Protein AF-A0A813L303-F1 (afdb_monomer)

Radius of gyration: 25.34 Å; Cα contacts (8 Å, |Δi|>4): 109; chains: 1; bounding box: 58×43×71 Å

Mean predicted aligned error: 17.24 Å

Solvent-accessible surface area (backbone atoms only — not comparable to full-atom values): 10402 Å² total; per-residue (Å²): 128,78,87,78,61,82,82,66,61,93,87,68,60,68,45,63,45,81,42,82,50,91,86,74,86,52,80,40,80,42,73,78,40,78,56,88,73,80,86,75,87,74,79,88,77,90,76,81,84,75,83,74,93,62,92,74,80,71,77,88,76,57,70,69,61,54,49,50,49,54,50,51,51,55,61,36,49,64,56,88,44,75,50,85,62,50,61,57,42,42,61,75,45,64,42,44,72,69,46,48,52,53,51,68,35,34,28,39,69,59,45,50,54,56,44,72,76,46,64,67,75,76,82,68,85,69,91,67,86,64,52,56,36,52,54,50,53,50,49,53,53,52,54,50,51,50,52,52,50,33,41,76,68,65,74,46,82,75,78,81,131

Nearest PDB structures (foldseek):
  6ywy-assembly1_M  TM=2.794E-01  e=5.940E+00  Neurospora crassa

Structure (mmCIF, N/CA/C/O backbone):
data_AF-A0A813L303-F1
#
_entry.id   AF-A0A813L303-F1
#
loop_
_atom_site.group_PDB
_atom_site.id
_atom_site.type_symbol
_atom_site.label_atom_id
_atom_site.label_alt_id
_atom_site.label_comp_id
_atom_site.label_asym_id
_atom_site.label_entity_id
_atom_site.label_seq_id
_atom_site.pdbx_PDB_ins_code
_atom_site.Cartn_x
_atom_site.Cartn_y
_atom_site.Cartn_z
_atom_site.occupancy
_atom_site.B_iso_or_equiv
_atom_site.auth_seq_id
_atom_site.auth_comp_id
_atom_site.auth_asym_id
_atom_site.auth_atom_id
_atom_site.pdbx_PDB_model_num
ATOM 1 N N . ALA A 1 1 ? -32.161 6.536 36.737 1.00 51.53 1 ALA A N 1
ATOM 2 C CA . ALA A 1 1 ? -30.831 6.028 36.332 1.00 51.53 1 ALA A CA 1
ATOM 3 C C . ALA A 1 1 ? -29.842 7.136 35.937 1.00 51.53 1 ALA A C 1
ATOM 5 O O . ALA A 1 1 ? -28.655 6.952 36.152 1.00 51.53 1 ALA A O 1
ATOM 6 N N . VAL A 1 2 ? -30.290 8.285 35.402 1.00 51.72 2 VAL A N 1
ATOM 7 C CA . VAL A 1 2 ? -29.393 9.346 34.884 1.00 51.72 2 VAL A CA 1
ATOM 8 C C . VAL A 1 2 ? -28.738 10.205 35.984 1.00 51.72 2 VAL A C 1
ATOM 10 O O . VAL A 1 2 ? -27.688 10.795 35.755 1.00 51.72 2 VAL A O 1
ATOM 13 N N . GLU A 1 3 ? -29.283 10.236 37.204 1.00 52.41 3 GLU A N 1
ATOM 14 C CA . GLU A 1 3 ? -28.758 11.106 38.274 1.00 52.41 3 GLU A CA 1
ATOM 15 C C . GLU A 1 3 ? -27.461 10.621 38.947 1.00 52.41 3 GLU A C 1
ATOM 17 O O . GLU A 1 3 ? -26.867 11.373 39.708 1.00 52.41 3 GLU A O 1
ATOM 22 N N . HIS A 1 4 ? -26.968 9.416 38.639 1.00 55.38 4 HIS A N 1
ATOM 23 C CA . HIS A 1 4 ? -25.797 8.832 39.316 1.00 55.38 4 HIS A CA 1
ATOM 24 C C . HIS A 1 4 ? -24.504 8.814 38.475 1.00 55.38 4 HIS A C 1
ATOM 26 O O . HIS A 1 4 ? -23.513 8.214 38.882 1.00 55.38 4 HIS A O 1
ATOM 32 N N . CYS A 1 5 ? -24.506 9.441 37.292 1.00 57.50 5 CYS A N 1
ATOM 33 C CA . CYS A 1 5 ? -23.347 9.473 36.383 1.00 57.50 5 CYS A CA 1
ATOM 34 C C . CYS A 1 5 ? -22.505 10.758 36.475 1.00 57.50 5 CYS A C 1
ATOM 36 O O . CYS A 1 5 ? -21.511 10.874 35.763 1.00 57.50 5 CYS A O 1
ATOM 38 N N . ARG A 1 6 ? -22.887 11.744 37.302 1.00 60.84 6 ARG A N 1
ATOM 39 C CA . ARG A 1 6 ? -22.197 13.049 37.344 1.00 60.84 6 ARG A CA 1
ATOM 40 C C . ARG A 1 6 ? -20.793 13.003 37.955 1.00 60.84 6 ARG A C 1
ATOM 42 O O . ARG A 1 6 ? -19.988 13.864 37.625 1.00 60.84 6 ARG A O 1
ATOM 49 N N . ASP A 1 7 ? -20.489 11.996 38.767 1.00 68.06 7 ASP A N 1
ATOM 50 C CA . ASP A 1 7 ? -19.220 11.898 39.502 1.00 68.06 7 ASP A CA 1
ATOM 51 C C . ASP A 1 7 ? -18.180 10.969 38.851 1.00 68.06 7 ASP A C 1
ATOM 53 O O . ASP A 1 7 ? -17.175 10.619 39.471 1.00 68.06 7 ASP A O 1
ATOM 57 N N . TRP A 1 8 ? -18.394 10.520 37.611 1.00 76.69 8 TRP A N 1
ATOM 58 C CA . TRP A 1 8 ? -17.437 9.629 36.951 1.00 76.69 8 TRP A CA 1
ATOM 59 C C . TRP A 1 8 ? -16.330 10.415 36.253 1.00 76.69 8 TRP A C 1
ATOM 61 O O . TRP A 1 8 ? -16.581 11.252 35.387 1.00 76.69 8 TRP A O 1
ATOM 71 N N . ALA A 1 9 ? -15.081 10.112 36.610 1.00 75.06 9 ALA A N 1
ATOM 72 C CA . ALA A 1 9 ? -13.912 10.679 35.953 1.00 75.06 9 ALA A CA 1
ATOM 73 C C . ALA A 1 9 ? -13.784 10.155 34.512 1.00 75.06 9 ALA A C 1
ATOM 75 O O . ALA A 1 9 ? -14.090 8.990 34.224 1.00 75.06 9 ALA A O 1
ATOM 76 N N . ALA A 1 10 ? -13.278 11.001 33.612 1.00 71.06 10 ALA A N 1
ATOM 77 C CA . ALA A 1 10 ? -12.918 10.584 32.261 1.00 71.06 10 ALA A CA 1
ATOM 78 C C . ALA A 1 10 ? -11.900 9.428 32.323 1.00 71.06 10 ALA A C 1
ATOM 80 O O . ALA A 1 10 ? -10.888 9.527 33.015 1.00 71.06 10 ALA A O 1
ATOM 81 N N . GLY A 1 11 ? -12.186 8.326 31.623 1.00 76.38 11 GLY A N 1
ATOM 82 C CA . GLY A 1 11 ? -11.366 7.105 31.639 1.00 76.38 11 GLY A CA 1
ATOM 83 C C . GLY A 1 11 ? -11.853 5.993 32.579 1.00 76.38 11 GLY A C 1
ATOM 84 O O . GLY A 1 11 ? -11.218 4.944 32.649 1.00 76.38 11 GLY A O 1
ATOM 85 N N . THR A 1 12 ? -12.979 6.175 33.274 1.00 76.44 12 THR A N 1
ATOM 86 C CA . THR A 1 12 ? -13.566 5.127 34.127 1.00 76.44 12 THR A CA 1
ATOM 87 C C . THR A 1 12 ? -14.174 4.004 33.280 1.00 76.44 12 THR A C 1
ATOM 89 O O . THR A 1 12 ? -15.035 4.254 32.435 1.00 76.44 12 THR A O 1
ATOM 92 N N . GLN A 1 13 ? -13.754 2.757 33.513 1.00 78.88 13 GLN A N 1
ATOM 93 C CA . GLN A 1 13 ? -14.322 1.587 32.840 1.00 78.88 13 GLN A CA 1
ATOM 94 C C . GLN A 1 13 ? -15.645 1.162 33.491 1.00 78.88 13 GLN A C 1
ATOM 96 O O . GLN A 1 13 ? -15.733 0.948 34.703 1.00 78.88 13 GLN A O 1
ATOM 101 N N . VAL A 1 14 ? -16.679 1.006 32.665 1.00 87.06 14 VAL A N 1
ATOM 102 C CA . VAL A 1 14 ? -18.012 0.560 33.083 1.00 87.06 14 VAL A CA 1
ATOM 103 C C . VAL A 1 14 ? -18.488 -0.585 32.200 1.00 87.06 14 VAL A C 1
ATOM 105 O O . VAL A 1 14 ? -18.193 -0.634 31.009 1.00 87.06 14 VAL A O 1
ATOM 108 N N . SER A 1 15 ? -19.242 -1.501 32.795 1.00 85.62 15 SER A N 1
ATOM 109 C CA . SER A 1 15 ? -20.018 -2.515 32.077 1.00 85.62 15 SER A CA 1
ATOM 110 C C . SER A 1 15 ? -21.479 -2.084 32.013 1.00 85.62 15 SER A C 1
ATOM 112 O O . SER A 1 15 ? -21.983 -1.492 32.967 1.00 85.62 15 SER A O 1
ATOM 114 N N . PHE A 1 16 ? -22.155 -2.353 30.900 1.00 86.62 16 PHE A N 1
ATOM 115 C CA . PHE A 1 16 ? -23.578 -2.063 30.719 1.00 86.62 16 PHE A CA 1
ATOM 116 C C . PHE A 1 16 ? -24.213 -3.092 29.784 1.00 86.62 16 PHE A C 1
ATOM 118 O O . PHE A 1 16 ? -23.528 -3.685 28.951 1.00 86.62 16 PHE A O 1
ATOM 125 N N . HIS A 1 17 ? -25.522 -3.295 29.916 1.00 85.44 17 HIS A N 1
ATOM 126 C CA . HIS A 1 17 ? -26.303 -4.085 28.969 1.00 85.44 17 HIS A CA 1
ATOM 127 C C . HIS A 1 17 ? -26.966 -3.156 27.945 1.00 85.44 17 HIS A C 1
ATOM 129 O O . HIS A 1 17 ? -27.570 -2.149 28.313 1.00 85.44 17 HIS A O 1
ATOM 135 N N . LEU A 1 18 ? -26.865 -3.485 26.654 1.00 83.62 18 LEU A N 1
ATOM 136 C CA . LEU A 1 18 ? -27.659 -2.820 25.618 1.00 83.62 18 LEU A CA 1
ATOM 137 C C . LEU A 1 18 ? -29.082 -3.382 25.630 1.00 83.62 18 LEU A C 1
ATOM 139 O O . LEU A 1 18 ? -29.262 -4.592 25.489 1.00 83.62 18 LEU A O 1
ATOM 143 N N . LEU A 1 19 ? -30.082 -2.505 25.716 1.00 78.25 19 LEU A N 1
ATOM 144 C CA . LEU A 1 19 ? -31.452 -2.838 25.337 1.00 78.25 19 LEU A CA 1
ATOM 145 C C . LEU A 1 19 ? -31.821 -2.134 24.031 1.00 78.25 19 LEU A C 1
ATOM 147 O O . LEU A 1 19 ? -31.709 -0.912 23.898 1.00 78.25 19 LEU A O 1
ATOM 151 N N . GLU A 1 20 ? -32.309 -2.918 23.071 1.00 75.12 20 GLU A N 1
ATOM 152 C CA . GLU A 1 20 ? -32.973 -2.396 21.881 1.00 75.12 20 GLU A CA 1
ATOM 153 C C . GLU A 1 20 ? -34.400 -1.973 22.233 1.00 75.12 20 GLU A C 1
ATOM 155 O O . GLU A 1 20 ? -35.274 -2.801 22.503 1.00 75.12 20 GLU A O 1
ATOM 160 N N . GLN A 1 21 ? -34.654 -0.664 22.213 1.00 74.56 21 GLN A N 1
ATOM 161 C CA . GLN A 1 21 ? -36.014 -0.150 22.288 1.00 74.56 21 GLN A CA 1
ATOM 162 C C . GLN A 1 21 ? -36.675 -0.187 20.910 1.00 74.56 21 GLN A C 1
ATOM 164 O O . GLN A 1 21 ? -36.262 0.499 19.971 1.00 74.56 21 GLN A O 1
ATOM 169 N N . LYS A 1 22 ? -37.766 -0.952 20.803 1.00 72.38 22 LYS A N 1
ATOM 170 C CA . LYS A 1 22 ? -38.626 -0.948 19.617 1.00 72.38 22 LYS A CA 1
ATOM 171 C C . LYS A 1 22 ? -39.284 0.426 19.470 1.00 72.38 22 LYS A C 1
ATOM 173 O O . LYS A 1 22 ? -40.142 0.787 20.268 1.00 72.38 22 LYS A O 1
ATOM 178 N N . GLY A 1 23 ? -38.883 1.174 18.442 1.00 77.25 23 GLY A N 1
ATOM 179 C CA . GLY A 1 23 ? -39.544 2.412 18.012 1.00 77.25 23 GLY A CA 1
ATOM 180 C C . GLY A 1 23 ? -38.658 3.658 17.975 1.00 77.25 23 GLY A C 1
ATOM 181 O O . GLY A 1 23 ? -38.991 4.597 17.262 1.00 77.25 23 GLY A O 1
ATOM 182 N N . THR A 1 24 ? -37.520 3.676 18.673 1.00 74.00 24 THR A N 1
ATOM 183 C CA . THR A 1 24 ? -36.639 4.862 18.719 1.00 74.00 24 THR A CA 1
ATOM 184 C C . THR A 1 24 ? -35.366 4.711 17.888 1.00 74.00 24 THR A C 1
ATOM 186 O O . THR A 1 24 ? -34.689 5.707 17.637 1.00 74.00 24 THR A O 1
ATOM 189 N N . GLY A 1 25 ? -35.031 3.487 17.451 1.00 77.12 25 GLY A N 1
ATOM 190 C CA . GLY A 1 25 ? -33.848 3.188 16.629 1.00 77.12 25 GLY A CA 1
ATOM 191 C C . GLY A 1 25 ? -32.510 3.506 17.305 1.00 77.12 25 GLY A C 1
ATOM 192 O O . GLY A 1 25 ? -31.466 3.445 16.662 1.00 77.12 25 GLY A O 1
ATOM 193 N N . LYS A 1 26 ? -32.527 3.873 18.591 1.00 78.12 26 LYS A N 1
ATOM 194 C CA . LYS A 1 26 ? -31.345 4.250 19.361 1.00 78.12 26 LYS A CA 1
ATOM 195 C C . LYS A 1 26 ? -31.119 3.209 20.453 1.00 78.12 26 LYS A C 1
ATOM 197 O O . LYS A 1 26 ? -32.034 2.976 21.245 1.00 78.12 26 LYS A O 1
ATOM 202 N N . PRO A 1 27 ? -29.931 2.587 20.516 1.00 74.69 27 PRO A N 1
ATOM 203 C CA . PRO A 1 27 ? -29.608 1.684 21.607 1.00 74.69 27 PRO A CA 1
ATOM 204 C C . PRO A 1 27 ? -29.553 2.475 22.914 1.00 74.69 27 PRO A C 1
ATOM 206 O O . PRO A 1 27 ? -28.920 3.531 22.983 1.00 74.69 27 PRO A O 1
ATOM 209 N N . GLN A 1 28 ? -30.217 1.968 23.950 1.00 80.12 28 GLN A N 1
ATOM 210 C CA . GLN A 1 28 ? -30.164 2.552 25.285 1.00 80.12 28 GLN A CA 1
ATOM 211 C C . GLN A 1 28 ? -29.375 1.618 26.204 1.00 80.12 28 GLN A C 1
ATOM 213 O O . GLN A 1 28 ? -29.607 0.409 26.230 1.00 80.12 28 GLN A O 1
ATOM 218 N N . ALA A 1 29 ? -28.417 2.179 26.941 1.00 79.62 29 ALA A N 1
ATOM 219 C CA . ALA A 1 29 ? -27.674 1.443 27.954 1.00 79.62 29 ALA A CA 1
ATOM 220 C C . ALA A 1 29 ? -28.521 1.310 29.229 1.00 79.62 29 ALA A C 1
ATOM 222 O O . ALA A 1 29 ? -29.035 2.308 29.740 1.00 79.62 29 ALA A O 1
ATOM 223 N N . ASP A 1 30 ? -28.637 0.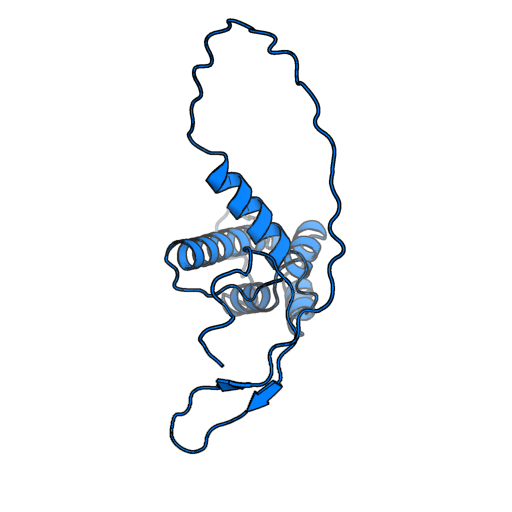089 29.743 1.00 81.12 30 ASP A N 1
ATOM 224 C CA . ASP A 1 30 ? -29.281 -0.237 31.014 1.00 81.12 30 ASP A CA 1
ATOM 225 C C . ASP A 1 30 ? -28.271 -0.890 31.967 1.00 81.12 30 ASP A C 1
ATOM 227 O O . ASP A 1 30 ? -27.330 -1.566 31.541 1.00 81.12 30 ASP A O 1
ATOM 231 N N . GLN A 1 31 ? -28.461 -0.668 33.270 1.00 78.12 31 GLN A N 1
ATOM 232 C CA . GLN A 1 31 ? -27.638 -1.234 34.351 1.00 78.12 31 GLN A CA 1
ATOM 233 C C . GLN A 1 31 ? -26.123 -1.032 34.191 1.00 78.12 31 GLN A C 1
ATOM 235 O O . GLN A 1 31 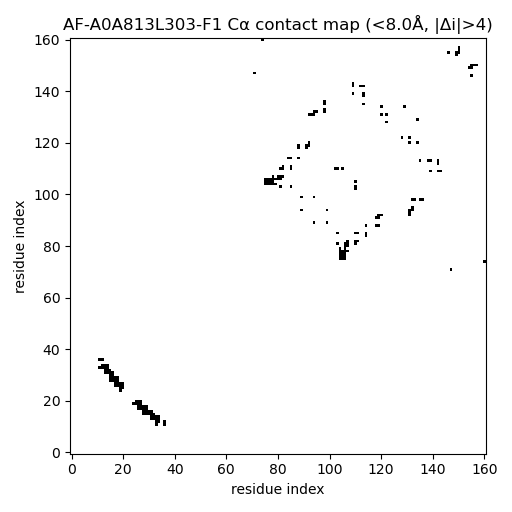? -25.355 -1.982 34.029 1.00 78.12 31 GLN A O 1
ATOM 240 N N . LEU A 1 32 ? -25.673 0.216 34.319 1.00 75.88 32 LEU A N 1
ATOM 241 C CA . LEU A 1 32 ? -24.245 0.509 34.398 1.00 75.88 32 LEU A CA 1
ATOM 242 C C . LEU A 1 32 ? -23.654 -0.002 35.723 1.00 75.88 32 LEU A C 1
ATOM 244 O O . LEU A 1 32 ? -24.088 0.403 36.803 1.00 75.88 32 LEU A O 1
ATOM 248 N N . LYS A 1 33 ? -22.636 -0.861 35.646 1.00 80.56 33 LYS A N 1
ATOM 249 C CA . LYS A 1 33 ? -21.844 -1.337 36.788 1.00 80.56 33 LYS A CA 1
ATOM 250 C C . LYS A 1 33 ? -20.385 -0.925 36.617 1.00 80.56 33 LYS A C 1
ATOM 252 O O . LYS A 1 33 ? -19.765 -1.232 35.596 1.00 80.56 33 LYS A O 1
ATOM 257 N N . LEU A 1 34 ? -19.836 -0.264 37.636 1.00 77.88 34 LEU A N 1
ATOM 258 C CA . LEU A 1 34 ? -18.412 0.062 37.724 1.00 77.88 34 LEU A CA 1
ATOM 259 C C . LEU A 1 34 ? -17.602 -1.233 37.811 1.00 77.88 34 LEU A C 1
ATOM 261 O O . LEU A 1 34 ? -17.785 -2.026 38.737 1.00 77.88 34 LEU A O 1
ATOM 2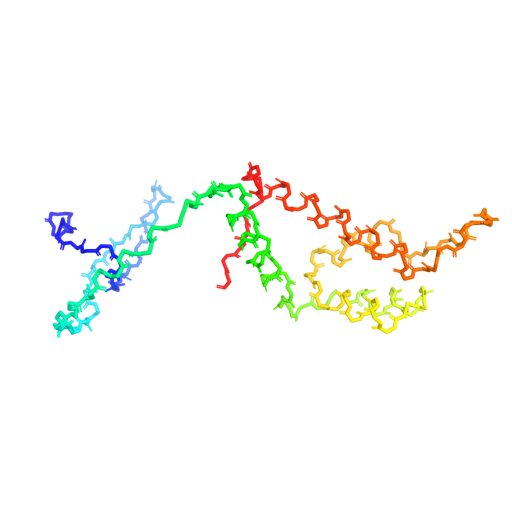65 N N . LEU A 1 35 ? -16.710 -1.440 36.847 1.00 75.00 35 LEU A N 1
ATOM 266 C CA . LEU A 1 35 ? -15.735 -2.519 36.910 1.00 75.00 35 LEU A CA 1
ATOM 267 C C . LEU A 1 35 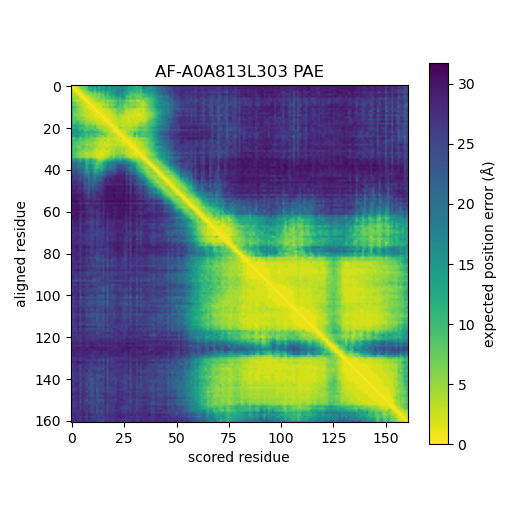? -14.566 -1.988 37.740 1.00 75.00 35 LEU A C 1
ATOM 269 O O . LEU A 1 35 ? -13.834 -1.109 37.296 1.00 75.00 35 LEU A O 1
ATOM 273 N N . GLY A 1 36 ? -14.488 -2.433 38.996 1.00 57.41 36 GLY A N 1
ATOM 274 C CA . GLY A 1 36 ? -13.612 -1.875 40.025 1.00 57.41 36 GLY A CA 1
ATOM 275 C C . GLY A 1 36 ? -12.174 -1.633 39.558 1.00 57.41 36 GLY A C 1
ATOM 276 O O . GLY A 1 36 ? -11.418 -2.573 39.334 1.00 57.41 36 GLY A O 1
ATOM 277 N N . GLY A 1 37 ? -11.798 -0.357 39.481 1.00 51.53 37 GLY A N 1
ATOM 278 C CA . GLY A 1 37 ? -10.418 0.101 39.385 1.00 51.53 37 GLY A CA 1
ATOM 279 C C . GLY A 1 37 ? -9.977 0.618 40.746 1.00 51.53 37 GLY A C 1
ATOM 280 O O . GLY A 1 37 ? -10.455 1.651 41.210 1.00 51.53 37 GLY A O 1
ATOM 281 N N . ALA A 1 38 ? -9.102 -0.136 41.407 1.00 48.09 38 ALA A N 1
ATOM 282 C CA . ALA A 1 38 ? -8.497 0.244 42.670 1.00 48.09 38 ALA A CA 1
ATOM 283 C C . ALA A 1 38 ? -7.794 1.603 42.544 1.00 48.09 38 ALA A C 1
ATOM 285 O O . ALA A 1 38 ? -6.978 1.829 41.652 1.00 48.09 38 ALA A O 1
ATOM 286 N N . SER A 1 39 ? -8.121 2.487 43.481 1.00 56.44 39 SER A N 1
ATOM 287 C CA . SER A 1 39 ? -7.468 3.769 43.704 1.00 56.44 39 SER A CA 1
ATOM 288 C C . SER A 1 39 ? -5.972 3.554 43.957 1.00 56.44 39 SER A C 1
ATOM 290 O O . SER A 1 39 ? -5.568 3.172 45.056 1.00 56.44 39 SER A O 1
ATOM 292 N N . SER A 1 40 ? -5.130 3.773 42.945 1.00 51.59 40 SER A N 1
ATOM 293 C CA . SER A 1 40 ? -3.685 3.861 43.146 1.00 51.59 40 SER A CA 1
ATOM 294 C C . SER A 1 40 ? -3.327 5.305 43.481 1.00 51.59 40 SER A C 1
ATOM 296 O O . SER A 1 40 ? -3.037 6.128 42.612 1.00 51.59 40 SER A O 1
ATOM 298 N N . SER A 1 41 ? -3.368 5.587 44.779 1.00 54.56 41 SER A N 1
ATOM 299 C CA . SER A 1 41 ? -2.732 6.738 45.408 1.00 54.56 41 SER A CA 1
ATOM 300 C C . SER A 1 41 ? -1.231 6.714 45.076 1.00 54.56 41 SER A C 1
ATOM 302 O O . SER A 1 41 ? -0.484 5.873 45.574 1.00 54.56 41 SER A O 1
ATOM 304 N N . GLY A 1 42 ? -0.803 7.574 44.151 1.00 45.25 42 GLY A N 1
ATOM 305 C CA . GLY A 1 42 ? 0.563 7.637 43.630 1.00 45.25 42 GLY A CA 1
ATOM 306 C C . GLY A 1 42 ? 1.253 8.925 44.053 1.00 45.25 42 GLY A C 1
ATOM 307 O O . GLY A 1 42 ? 1.045 9.974 43.454 1.00 45.25 42 GLY A O 1
ATOM 308 N N . ALA A 1 43 ? 2.056 8.814 45.108 1.00 45.72 43 ALA A N 1
ATOM 309 C CA . ALA A 1 43 ? 2.836 9.852 45.765 1.00 45.72 43 ALA A CA 1
ATOM 310 C C . ALA A 1 43 ? 3.607 10.800 44.827 1.00 45.72 43 ALA A C 1
ATOM 312 O O . ALA A 1 43 ? 4.167 10.412 43.800 1.00 45.72 43 ALA A O 1
ATOM 313 N N . GLY A 1 44 ? 3.685 12.060 45.262 1.00 50.53 44 GLY A N 1
ATOM 314 C CA . GLY A 1 44 ? 4.355 13.139 44.561 1.00 50.53 44 GLY A CA 1
ATOM 315 C C . GLY A 1 44 ? 5.840 12.903 44.291 1.00 50.53 44 GLY A C 1
ATOM 316 O O . GLY A 1 44 ? 6.584 12.325 45.083 1.00 50.53 44 GLY A O 1
ATOM 317 N N . ARG A 1 45 ? 6.290 13.460 43.170 1.00 46.59 45 ARG A N 1
ATOM 318 C CA . ARG A 1 45 ? 7.702 13.692 42.883 1.00 46.59 45 ARG A CA 1
ATOM 319 C C . ARG A 1 45 ? 7.887 15.171 42.578 1.00 46.59 45 ARG A C 1
ATOM 321 O O . ARG A 1 45 ? 7.451 15.664 41.545 1.00 46.59 45 ARG A O 1
ATOM 328 N N . ARG A 1 46 ? 8.539 15.871 43.513 1.00 52.19 46 ARG A N 1
ATOM 329 C CA . ARG A 1 46 ? 9.119 17.199 43.293 1.00 52.19 46 ARG A CA 1
ATOM 330 C C . ARG A 1 46 ? 10.166 17.080 42.190 1.00 52.19 46 ARG A C 1
ATOM 332 O O . ARG A 1 46 ? 11.252 16.556 42.423 1.00 52.19 46 ARG A O 1
ATOM 339 N N . THR A 1 47 ? 9.850 17.576 41.003 1.00 46.72 47 THR A N 1
ATOM 340 C CA . THR A 1 47 ? 10.843 17.840 39.965 1.00 46.72 47 THR A CA 1
ATOM 341 C C . THR A 1 47 ? 11.479 19.196 40.226 1.00 46.72 47 THR A C 1
ATOM 343 O O . THR A 1 47 ? 10.817 20.232 40.261 1.00 46.72 47 THR A O 1
ATOM 346 N N . VAL A 1 48 ? 12.787 19.162 40.448 1.00 47.44 48 VAL A N 1
ATOM 347 C CA . VAL A 1 48 ? 13.654 20.327 40.591 1.00 47.44 48 VAL A CA 1
ATOM 348 C C . VAL A 1 48 ? 13.660 21.083 39.259 1.00 47.44 48 VAL A C 1
ATOM 350 O O . VAL A 1 48 ? 14.138 20.567 38.251 1.00 47.44 48 VAL A O 1
ATOM 353 N N . LEU A 1 49 ? 13.118 22.303 39.261 1.00 40.53 49 LEU A N 1
ATOM 354 C CA . LEU A 1 49 ? 13.213 23.267 38.164 1.00 40.53 49 LEU A CA 1
ATOM 355 C C . LEU A 1 49 ? 14.684 23.655 37.953 1.00 40.53 49 LEU A C 1
ATOM 357 O O . LEU A 1 49 ? 15.198 24.572 38.590 1.00 40.53 49 LEU A O 1
ATOM 361 N N . ARG A 1 50 ? 15.374 22.964 37.040 1.00 44.34 50 ARG A N 1
ATOM 362 C CA . ARG A 1 50 ? 16.586 23.496 36.412 1.00 44.34 50 ARG A CA 1
ATOM 363 C C . ARG A 1 50 ? 16.158 24.450 35.301 1.00 44.34 50 ARG A C 1
ATOM 365 O O . ARG A 1 50 ? 15.779 24.020 34.219 1.00 44.34 50 ARG A O 1
ATOM 372 N N . ARG A 1 51 ? 16.221 25.752 35.596 1.00 45.06 51 ARG A N 1
ATOM 373 C CA . ARG A 1 51 ? 16.210 26.818 34.590 1.00 45.06 51 ARG A CA 1
ATOM 374 C C . ARG A 1 51 ? 17.472 26.687 33.740 1.00 45.06 51 ARG A C 1
ATOM 376 O O . ARG A 1 51 ? 18.554 27.066 34.180 1.00 45.06 51 ARG A O 1
ATOM 383 N N . THR A 1 52 ? 17.339 26.135 32.543 1.00 51.94 52 THR A N 1
ATOM 384 C CA . THR A 1 52 ? 18.273 26.418 31.455 1.00 51.94 52 THR A CA 1
ATOM 385 C C . THR A 1 52 ? 17.685 27.564 30.653 1.00 51.94 52 THR A C 1
ATOM 387 O O . THR A 1 52 ? 16.823 27.362 29.805 1.00 51.94 52 THR A O 1
ATOM 390 N N . ASP A 1 53 ? 18.146 28.769 30.970 1.00 48.38 53 ASP A N 1
ATOM 391 C CA . ASP A 1 53 ? 18.030 29.950 30.122 1.00 48.38 53 ASP A CA 1
ATOM 392 C C . ASP A 1 53 ? 18.834 29.684 28.836 1.00 48.38 53 ASP A C 1
ATOM 394 O O . ASP A 1 53 ? 20.041 29.913 28.752 1.00 48.38 53 ASP A O 1
ATOM 398 N N . ARG A 1 54 ? 18.180 29.089 27.842 1.00 48.81 54 ARG A N 1
ATOM 399 C CA . ARG A 1 54 ? 18.575 29.179 26.437 1.00 48.81 54 ARG A CA 1
ATOM 400 C C . ARG A 1 54 ? 17.306 29.462 25.667 1.00 48.81 54 ARG A C 1
ATOM 402 O O . ARG A 1 54 ? 16.342 28.718 25.788 1.00 48.81 54 ARG A O 1
ATOM 409 N N . GLY A 1 55 ? 17.314 30.576 24.943 1.00 52.72 55 GLY A N 1
ATOM 410 C CA . GLY A 1 55 ? 16.207 31.019 24.114 1.00 52.72 55 GLY A CA 1
ATOM 411 C C . GLY A 1 55 ? 15.811 29.935 23.121 1.00 52.72 55 GLY A C 1
ATOM 412 O O . GLY A 1 55 ? 16.442 29.774 22.079 1.00 52.72 55 GLY A O 1
ATOM 413 N N . ASP A 1 56 ? 14.759 29.211 23.474 1.00 45.06 56 ASP A N 1
ATOM 414 C CA . ASP A 1 56 ? 14.060 28.273 22.619 1.00 45.06 56 ASP A CA 1
ATOM 415 C C . ASP A 1 56 ? 13.162 29.109 21.699 1.00 45.06 56 ASP A C 1
ATOM 417 O O . ASP A 1 56 ? 12.045 29.499 22.046 1.00 45.06 56 ASP A O 1
ATOM 421 N N . LYS A 1 57 ? 13.678 29.452 20.514 1.00 49.81 57 LYS A N 1
ATOM 422 C CA . LYS A 1 57 ? 12.814 29.712 19.359 1.00 49.81 57 LYS A CA 1
ATOM 423 C C . LYS A 1 57 ? 12.181 28.371 18.999 1.00 49.81 57 LYS A C 1
ATOM 425 O O . LYS A 1 57 ? 12.669 27.664 18.124 1.00 49.81 57 LYS A O 1
ATOM 430 N N . ALA A 1 58 ? 11.138 28.006 19.733 1.00 48.56 58 ALA A N 1
ATOM 431 C CA . ALA A 1 58 ? 10.275 26.903 19.374 1.00 48.56 58 ALA A CA 1
ATOM 432 C C . ALA A 1 58 ? 9.521 27.319 18.106 1.00 48.56 58 ALA A C 1
ATOM 434 O O . ALA A 1 58 ? 8.515 28.027 18.149 1.00 48.56 58 ALA A O 1
ATOM 435 N N . ASP A 1 59 ? 10.053 26.917 16.955 1.00 50.75 59 ASP A N 1
ATOM 436 C CA . ASP A 1 59 ? 9.268 26.714 15.747 1.00 50.75 59 ASP A CA 1
ATOM 437 C C . ASP A 1 59 ? 8.215 25.637 16.069 1.00 50.75 59 ASP A C 1
ATOM 439 O O . ASP A 1 59 ? 8.401 24.456 15.791 1.00 50.75 59 ASP A O 1
ATOM 443 N N . SER A 1 60 ? 7.101 26.037 16.696 1.00 52.31 60 SER A N 1
ATOM 444 C CA . SER A 1 60 ? 5.957 25.187 17.078 1.00 52.31 60 SER A CA 1
ATOM 445 C C . SER A 1 60 ? 5.148 24.685 15.869 1.00 52.31 60 SER A C 1
ATOM 447 O O . SER A 1 60 ? 3.926 24.575 15.914 1.00 52.31 60 SER A O 1
ATOM 449 N N . LYS A 1 61 ? 5.817 24.431 14.745 1.00 47.38 61 LYS A N 1
ATOM 450 C CA . LYS A 1 61 ? 5.235 24.034 13.466 1.00 47.38 61 LYS A CA 1
ATOM 451 C C . LYS A 1 61 ? 5.739 22.627 13.131 1.00 47.38 61 LYS A C 1
ATOM 453 O O . LYS A 1 61 ? 6.711 22.482 12.399 1.00 47.38 61 LYS A O 1
ATOM 458 N N . GLY A 1 62 ? 5.089 21.577 13.644 1.00 51.03 62 GLY A N 1
ATOM 459 C CA . GLY A 1 62 ? 5.189 20.270 12.971 1.00 51.03 62 GLY A CA 1
ATOM 460 C C . GLY A 1 62 ? 5.212 18.981 13.788 1.00 51.03 62 GLY A C 1
ATOM 461 O O . GLY A 1 62 ? 5.398 17.929 13.173 1.00 51.03 62 GLY A O 1
ATOM 462 N N . ASP A 1 63 ? 5.014 18.991 15.107 1.00 53.38 63 ASP A N 1
ATOM 463 C CA . ASP A 1 63 ? 4.952 17.725 15.860 1.00 53.38 63 ASP A CA 1
ATOM 464 C C . ASP A 1 63 ? 3.600 17.007 15.702 1.00 53.38 63 ASP A C 1
ATOM 466 O O . ASP A 1 63 ? 3.549 15.773 15.646 1.00 53.38 63 ASP A O 1
ATOM 470 N N . ASP A 1 64 ? 2.512 17.755 15.505 1.00 58.56 64 ASP A N 1
ATOM 471 C CA . ASP A 1 64 ? 1.172 17.178 15.339 1.00 58.56 64 ASP A CA 1
ATOM 472 C C . ASP A 1 64 ? 1.030 16.447 13.992 1.00 58.56 64 ASP A C 1
ATOM 474 O O . ASP A 1 64 ? 0.486 15.343 13.919 1.00 58.56 64 ASP A O 1
ATOM 478 N N . GLU A 1 65 ? 1.597 17.011 12.917 1.00 60.78 65 GLU A N 1
ATOM 479 C CA . GLU A 1 65 ? 1.515 16.422 11.574 1.00 60.78 65 GLU A CA 1
ATOM 480 C C . GLU A 1 65 ? 2.335 15.129 11.462 1.00 60.78 65 GLU A C 1
ATOM 482 O O . GLU A 1 65 ? 1.839 14.125 10.944 1.00 60.78 65 GLU A O 1
ATOM 487 N N . LYS A 1 66 ? 3.554 15.100 12.020 1.00 65.62 66 LYS A N 1
ATOM 488 C CA . LYS A 1 66 ? 4.379 13.880 12.038 1.00 65.62 66 LYS A CA 1
ATOM 489 C C . LYS A 1 66 ? 3.769 12.773 12.890 1.00 65.62 66 LYS A C 1
ATOM 491 O O . LYS A 1 66 ? 3.954 11.596 12.573 1.00 65.62 66 LYS A O 1
ATOM 496 N N . THR A 1 67 ? 3.050 13.125 13.954 1.00 69.31 67 THR A N 1
ATOM 497 C CA . THR A 1 67 ? 2.394 12.148 14.831 1.00 69.31 67 THR A CA 1
ATOM 498 C C . THR A 1 67 ? 1.197 11.502 14.137 1.00 69.31 67 THR A C 1
ATOM 500 O O . THR A 1 67 ? 1.069 10.277 14.178 1.00 69.31 67 THR A O 1
ATOM 503 N N . LEU A 1 68 ? 0.382 12.288 13.423 1.00 65.81 68 LEU A N 1
ATOM 504 C CA . LEU A 1 68 ? -0.724 11.773 12.610 1.00 65.81 68 LEU A CA 1
ATOM 505 C C . LEU A 1 68 ? -0.232 10.922 11.442 1.00 65.81 68 LEU A C 1
ATOM 507 O O . LEU A 1 68 ? -0.794 9.856 11.199 1.00 65.81 68 LEU A O 1
ATOM 511 N N . GLU A 1 69 ? 0.846 11.333 10.762 1.00 63.84 69 GLU A N 1
ATOM 512 C CA . GLU A 1 69 ? 1.479 10.476 9.760 1.00 63.84 69 GLU A CA 1
ATOM 513 C C . GLU A 1 69 ? 1.910 9.163 10.413 1.00 63.84 69 GLU A C 1
ATOM 515 O O . GLU A 1 69 ? 1.454 8.097 10.020 1.00 63.84 69 GLU A O 1
ATOM 520 N N . LYS A 1 70 ? 2.710 9.197 11.476 1.00 72.19 70 LYS A N 1
ATOM 521 C CA . LYS A 1 70 ? 3.191 7.972 12.122 1.00 72.19 70 LYS A CA 1
ATOM 522 C C . LYS A 1 70 ? 2.053 7.051 12.593 1.00 72.19 70 LYS A C 1
ATOM 524 O O . LYS A 1 70 ? 2.164 5.838 12.421 1.00 72.19 70 LYS A O 1
ATOM 529 N N . ALA A 1 71 ? 0.964 7.602 13.131 1.00 68.94 71 ALA A N 1
ATOM 530 C CA . ALA A 1 71 ? -0.218 6.843 13.538 1.00 68.94 71 ALA A CA 1
ATOM 531 C C . ALA A 1 71 ? -0.957 6.228 12.337 1.00 68.94 71 ALA A C 1
ATOM 533 O O . ALA A 1 71 ? -1.223 5.027 12.337 1.00 68.94 71 ALA A O 1
ATOM 534 N N . ALA A 1 72 ? -1.206 7.002 11.277 1.00 67.44 72 ALA A N 1
ATOM 535 C CA . ALA A 1 72 ? -1.826 6.504 10.049 1.00 67.44 72 ALA A CA 1
ATOM 536 C C . ALA A 1 72 ? -0.967 5.425 9.369 1.00 67.44 72 ALA A C 1
ATOM 538 O O . ALA A 1 72 ? -1.473 4.407 8.899 1.00 67.44 72 ALA A O 1
ATOM 539 N N . TRP A 1 73 ? 0.359 5.602 9.378 1.00 67.94 73 TRP A N 1
ATOM 540 C CA . TRP A 1 73 ? 1.306 4.597 8.906 1.00 67.94 73 TRP A CA 1
ATOM 541 C C . TRP A 1 73 ? 1.228 3.306 9.734 1.00 67.94 73 TRP A C 1
ATOM 543 O O . TRP A 1 73 ? 1.373 2.237 9.151 1.00 67.94 73 TRP A O 1
ATOM 553 N N . SER A 1 74 ? 0.995 3.373 11.049 1.00 68.69 74 SER A N 1
ATOM 554 C CA . SER A 1 74 ? 0.798 2.174 11.879 1.00 68.69 74 SER A CA 1
ATOM 555 C C . SER A 1 74 ? -0.508 1.449 11.559 1.00 68.69 74 SER A C 1
ATOM 557 O O . SER A 1 74 ? -0.491 0.226 11.450 1.00 68.69 74 SER A O 1
ATOM 559 N N . VAL A 1 75 ? -1.608 2.180 11.352 1.00 67.44 75 VAL A N 1
ATOM 560 C CA . VAL A 1 75 ? -2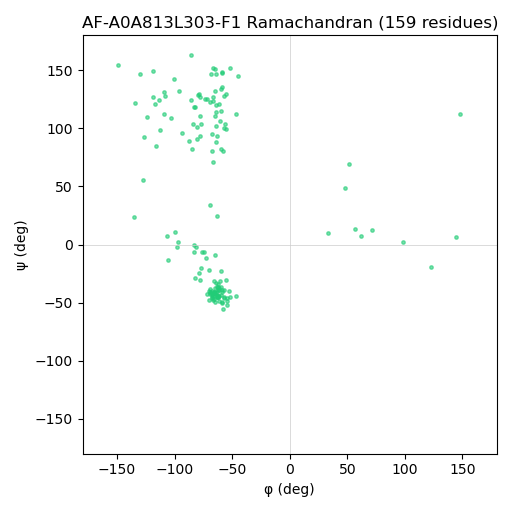.913 1.583 11.015 1.00 67.44 75 VAL A CA 1
ATOM 561 C C . VAL A 1 75 ? -2.864 0.889 9.652 1.00 67.44 75 VAL A C 1
ATOM 563 O O . VAL A 1 75 ? -3.339 -0.233 9.502 1.00 67.44 75 VAL A O 1
ATOM 566 N N . TRP A 1 76 ? -2.218 1.499 8.656 1.00 69.38 76 TRP A N 1
ATOM 567 C CA . TRP A 1 76 ? -2.142 0.907 7.317 1.00 69.38 76 TRP A CA 1
ATOM 568 C C . TRP A 1 76 ? -1.117 -0.205 7.164 1.00 69.38 76 TRP A C 1
ATOM 570 O O . TRP A 1 76 ? -1.287 -1.044 6.285 1.00 69.38 76 TRP A O 1
ATOM 580 N N . ARG A 1 77 ? -0.069 -0.236 7.994 1.00 67.50 77 ARG A N 1
ATOM 581 C CA . ARG A 1 77 ? 1.020 -1.213 7.852 1.00 67.50 77 ARG A CA 1
ATOM 582 C C . ARG A 1 77 ? 0.624 -2.642 8.262 1.00 67.50 77 ARG A C 1
ATOM 584 O O . ARG A 1 77 ? 1.398 -3.561 8.007 1.00 67.50 77 ARG A O 1
ATOM 591 N N . ASN A 1 78 ? -0.528 -2.837 8.913 1.00 63.31 78 ASN A N 1
ATOM 592 C CA . ASN A 1 78 ? -0.818 -4.079 9.638 1.00 63.31 78 ASN A CA 1
ATOM 593 C C . ASN A 1 78 ? -2.222 -4.667 9.408 1.00 63.31 78 ASN A C 1
ATOM 595 O O . ASN A 1 78 ? -2.714 -5.416 10.244 1.00 63.31 78 ASN A O 1
ATOM 599 N N . SER A 1 79 ? -2.869 -4.350 8.283 1.00 61.72 79 SER A N 1
ATOM 600 C CA . SER A 1 79 ? -4.240 -4.815 8.005 1.00 61.72 79 SER A CA 1
ATOM 601 C C . SER A 1 79 ? -4.344 -6.301 7.615 1.00 61.72 79 SER A C 1
ATOM 603 O O . SER A 1 79 ? -5.458 -6.802 7.481 1.00 61.72 79 SER A O 1
ATOM 605 N N . GLY A 1 80 ? -3.223 -7.008 7.423 1.00 56.72 80 GLY A N 1
ATOM 606 C CA . GLY A 1 80 ? -3.146 -8.480 7.391 1.00 56.72 80 GLY A CA 1
ATOM 607 C C . GLY A 1 80 ? -4.032 -9.220 6.378 1.00 56.72 80 GLY A C 1
ATOM 608 O O . GLY A 1 80 ? -4.208 -10.425 6.513 1.00 56.72 80 GLY A O 1
ATOM 609 N N . SER A 1 81 ? -4.612 -8.530 5.399 1.00 66.50 81 SER A N 1
ATOM 610 C CA . SER A 1 81 ? -5.519 -9.105 4.405 1.00 66.50 81 SER A CA 1
ATOM 611 C C . SER A 1 81 ? -5.006 -8.745 3.019 1.00 66.50 81 SER A C 1
ATOM 613 O O . SER A 1 81 ? -5.281 -7.665 2.500 1.00 66.50 81 SER A O 1
ATOM 615 N N . ASP A 1 82 ? -4.194 -9.635 2.456 1.00 74.25 82 ASP A N 1
ATOM 616 C CA . ASP A 1 82 ? -3.729 -9.528 1.078 1.00 74.25 82 ASP A CA 1
ATOM 617 C C . ASP A 1 82 ? -4.926 -9.717 0.124 1.00 74.25 82 ASP A C 1
ATOM 619 O O . ASP A 1 82 ? -5.673 -10.693 0.240 1.00 74.25 82 ASP A O 1
ATOM 623 N N . ASP A 1 83 ? -5.144 -8.779 -0.806 1.00 82.50 83 ASP A N 1
ATOM 624 C CA . ASP A 1 83 ? -6.107 -8.969 -1.901 1.00 82.50 83 ASP A CA 1
ATOM 625 C C . ASP A 1 83 ? -5.679 -10.210 -2.715 1.00 82.50 83 ASP A C 1
ATOM 627 O O . ASP A 1 83 ? -4.500 -10.337 -3.052 1.00 82.50 83 ASP A O 1
ATOM 631 N N . PRO A 1 84 ? -6.587 -11.138 -3.064 1.00 85.25 84 PRO A N 1
ATOM 632 C CA . PRO A 1 84 ? -6.220 -12.356 -3.793 1.00 85.25 84 PRO A CA 1
ATOM 633 C C . PRO A 1 84 ? -5.577 -12.078 -5.162 1.00 85.25 84 PRO A C 1
ATOM 635 O O . PRO A 1 84 ? -4.833 -12.915 -5.668 1.00 85.25 84 PRO A O 1
ATOM 638 N N . ARG A 1 85 ? -5.821 -10.901 -5.753 1.00 89.44 85 ARG A N 1
ATOM 639 C CA . ARG A 1 85 ? -5.232 -10.464 -7.031 1.00 89.44 85 ARG A CA 1
ATOM 640 C C . ARG A 1 85 ? -3.836 -9.862 -6.864 1.00 89.44 85 ARG A C 1
ATOM 642 O O . ARG A 1 85 ? -3.179 -9.544 -7.853 1.00 89.44 85 ARG A O 1
ATOM 649 N N . LEU A 1 86 ? -3.371 -9.678 -5.628 1.00 91.38 86 LEU A N 1
ATOM 650 C CA . LEU A 1 86 ? -2.082 -9.063 -5.334 1.00 91.38 86 LEU A CA 1
ATOM 651 C C . LEU A 1 86 ? -0.914 -9.881 -5.886 1.00 91.38 86 LEU A C 1
ATOM 653 O O . LEU A 1 86 ? 0.004 -9.318 -6.479 1.00 91.38 86 LEU A O 1
ATOM 657 N N . GLU A 1 87 ? -0.944 -11.197 -5.685 1.00 91.25 87 GLU A N 1
ATOM 658 C CA . GLU A 1 87 ? 0.130 -12.088 -6.128 1.00 91.25 87 GLU A CA 1
ATOM 659 C C . GLU A 1 87 ? 0.198 -12.158 -7.655 1.00 91.25 87 GLU A C 1
ATOM 661 O O . GLU A 1 87 ? 1.273 -11.978 -8.222 1.00 91.25 87 GLU A O 1
ATOM 666 N N . GLU A 1 88 ? -0.955 -12.271 -8.322 1.00 92.25 88 GLU A N 1
ATOM 667 C CA . GLU A 1 88 ? -1.048 -12.193 -9.784 1.00 92.25 88 GLU A CA 1
ATOM 668 C C . GLU A 1 88 ? -0.478 -10.864 -10.302 1.00 92.25 88 GLU A C 1
ATOM 670 O O . GLU A 1 88 ? 0.338 -10.845 -11.221 1.00 92.25 88 GLU A O 1
ATOM 675 N N . TYR A 1 89 ? -0.825 -9.743 -9.665 1.00 91.50 89 TYR A N 1
ATOM 676 C CA . TYR A 1 89 ? -0.305 -8.426 -10.031 1.00 91.50 89 TYR A CA 1
ATOM 677 C C . TYR A 1 89 ? 1.218 -8.313 -9.849 1.00 91.50 89 TYR A C 1
ATOM 679 O O . TYR A 1 89 ? 1.916 -7.720 -10.681 1.00 91.50 89 TYR A O 1
ATOM 687 N N . ILE A 1 90 ? 1.744 -8.876 -8.759 1.00 91.81 90 ILE A N 1
ATOM 688 C CA . ILE A 1 90 ? 3.174 -8.915 -8.449 1.00 91.81 90 ILE A CA 1
ATOM 689 C C . ILE A 1 90 ? 3.946 -9.721 -9.499 1.00 91.81 90 ILE A C 1
ATOM 691 O O . ILE A 1 90 ? 5.042 -9.307 -9.897 1.00 91.81 90 ILE A O 1
ATOM 695 N N . GLU A 1 91 ? 3.405 -10.869 -9.904 1.00 91.50 91 GLU A N 1
ATOM 696 C CA . GLU A 1 91 ? 4.001 -11.751 -10.906 1.00 91.50 91 GLU A CA 1
ATOM 697 C C . GLU A 1 91 ? 3.938 -11.124 -12.298 1.00 91.50 91 GLU A C 1
ATOM 699 O O . GLU A 1 91 ? 4.970 -11.010 -12.962 1.00 91.50 91 GLU A O 1
ATOM 704 N N . LEU A 1 92 ? 2.770 -10.611 -12.693 1.00 91.50 92 LEU A N 1
ATOM 705 C CA . LEU A 1 92 ? 2.540 -10.015 -14.009 1.00 91.50 92 LEU A CA 1
ATOM 706 C C . LEU A 1 92 ? 3.475 -8.830 -14.291 1.00 91.50 92 LEU A C 1
ATOM 708 O O . LEU A 1 92 ? 3.965 -8.675 -15.405 1.00 91.50 92 LEU A O 1
ATOM 712 N N . ASN A 1 93 ? 3.741 -7.996 -13.281 1.00 90.50 93 ASN A N 1
ATOM 713 C CA . ASN A 1 93 ? 4.575 -6.798 -13.427 1.00 90.50 93 ASN A CA 1
ATOM 714 C C . ASN A 1 93 ? 6.032 -7.005 -12.992 1.00 90.50 93 ASN A C 1
ATOM 716 O O . ASN A 1 93 ? 6.800 -6.044 -12.994 1.00 90.50 93 ASN A O 1
ATOM 720 N N . SER A 1 94 ? 6.410 -8.223 -12.580 1.00 91.25 94 SER A N 1
ATOM 721 C CA . SER A 1 94 ? 7.765 -8.555 -12.114 1.00 91.25 94 SER A CA 1
ATOM 722 C C . SER A 1 94 ? 8.320 -7.551 -11.092 1.00 91.25 94 SER A C 1
ATOM 724 O O . SER A 1 94 ? 9.434 -7.047 -11.223 1.00 91.25 94 SER A O 1
ATOM 726 N N . LEU A 1 95 ? 7.523 -7.228 -10.066 1.00 91.06 95 LEU A N 1
ATOM 727 C CA . LEU A 1 95 ? 7.896 -6.201 -9.087 1.00 91.06 95 LEU A CA 1
ATOM 728 C C . LEU A 1 95 ? 9.146 -6.593 -8.284 1.00 91.06 95 LEU A C 1
ATOM 730 O O . LEU A 1 95 ? 9.348 -7.751 -7.931 1.00 91.06 95 LEU A O 1
ATOM 734 N N . ASP A 1 96 ? 9.953 -5.607 -7.908 1.00 93.06 96 ASP A N 1
ATOM 735 C CA . ASP A 1 96 ? 11.119 -5.799 -7.045 1.00 93.06 96 ASP A CA 1
ATOM 736 C C . ASP A 1 96 ? 10.704 -6.267 -5.643 1.00 93.06 96 ASP A C 1
ATOM 738 O O . ASP A 1 96 ? 9.654 -5.850 -5.141 1.00 93.06 96 ASP A O 1
ATOM 742 N N . PRO A 1 97 ? 11.543 -7.038 -4.927 1.00 91.38 97 PRO A N 1
ATOM 743 C CA . PRO A 1 97 ? 11.226 -7.532 -3.583 1.00 91.38 97 PRO A CA 1
ATOM 744 C C . PRO A 1 97 ? 10.875 -6.409 -2.596 1.00 91.38 97 PRO A C 1
ATOM 746 O O . PRO A 1 97 ? 10.042 -6.595 -1.708 1.00 91.38 97 PRO A O 1
ATOM 749 N N . ILE A 1 98 ? 11.461 -5.221 -2.777 1.00 89.19 98 ILE A N 1
ATOM 750 C CA . ILE A 1 98 ? 11.153 -4.032 -1.974 1.00 89.19 98 ILE A CA 1
ATOM 751 C C . ILE A 1 98 ? 9.723 -3.547 -2.247 1.00 89.19 98 ILE A C 1
ATOM 753 O O . ILE A 1 98 ? 8.981 -3.278 -1.303 1.00 89.19 98 ILE A O 1
ATOM 757 N N . ALA A 1 99 ? 9.322 -3.465 -3.517 1.00 89.25 99 ALA A N 1
ATOM 758 C CA . ALA A 1 99 ? 7.981 -3.040 -3.909 1.00 89.25 99 ALA A CA 1
ATOM 759 C C . ALA A 1 99 ? 6.925 -4.089 -3.532 1.00 89.25 99 ALA A C 1
ATOM 761 O O . ALA A 1 99 ? 5.890 -3.723 -2.979 1.00 89.25 99 ALA A O 1
ATOM 762 N N . LYS A 1 100 ? 7.219 -5.385 -3.723 1.00 91.31 100 LYS A N 1
ATOM 763 C CA . LYS A 1 100 ? 6.374 -6.499 -3.258 1.00 91.31 100 LYS A CA 1
ATOM 764 C C . LYS A 1 100 ? 6.100 -6.392 -1.761 1.00 91.31 100 LYS A C 1
ATOM 766 O O . LYS A 1 100 ? 4.949 -6.393 -1.334 1.00 91.31 100 LYS A O 1
ATOM 771 N N . LYS A 1 101 ? 7.161 -6.237 -0.958 1.00 88.88 101 LYS A N 1
ATOM 772 C CA . LYS A 1 101 ? 7.042 -6.076 0.494 1.00 88.88 101 LYS A CA 1
ATOM 773 C C . LYS A 1 101 ? 6.241 -4.826 0.849 1.00 88.88 101 LYS A C 1
ATOM 775 O O . LYS A 1 101 ? 5.379 -4.888 1.714 1.00 88.88 101 LYS A O 1
ATOM 780 N N . ALA A 1 102 ? 6.493 -3.701 0.184 1.00 87.44 102 ALA A N 1
ATOM 781 C CA . ALA A 1 102 ? 5.733 -2.483 0.429 1.00 87.44 102 ALA A CA 1
ATOM 782 C C . ALA A 1 102 ? 4.232 -2.675 0.153 1.00 87.44 102 ALA A C 1
ATOM 784 O O . ALA A 1 102 ? 3.428 -2.262 0.984 1.00 87.44 102 ALA A O 1
ATOM 785 N N . LEU A 1 103 ? 3.859 -3.339 -0.948 1.00 88.75 103 LEU A N 1
ATOM 786 C CA . LEU A 1 103 ? 2.455 -3.596 -1.284 1.00 88.75 103 LEU A CA 1
ATOM 787 C C . LEU A 1 103 ? 1.772 -4.561 -0.315 1.00 88.75 103 LEU A C 1
ATOM 789 O O . LEU A 1 103 ? 0.676 -4.259 0.145 1.00 88.75 103 LEU A O 1
ATOM 793 N N . ARG A 1 104 ? 2.423 -5.676 0.038 1.00 89.62 104 ARG A N 1
ATOM 794 C CA . ARG A 1 104 ? 1.892 -6.647 1.016 1.00 89.62 104 ARG A CA 1
ATOM 795 C C . ARG A 1 104 ? 1.664 -6.028 2.395 1.00 89.62 104 ARG A C 1
ATOM 797 O O . ARG A 1 104 ? 0.753 -6.397 3.115 1.00 89.62 104 ARG A O 1
ATOM 804 N N . HIS A 1 105 ? 2.477 -5.039 2.755 1.00 86.62 105 HIS A N 1
ATOM 805 C CA . HIS A 1 105 ? 2.302 -4.277 3.989 1.00 86.62 105 HIS A CA 1
ATOM 806 C C . HIS A 1 105 ? 1.276 -3.136 3.873 1.00 86.62 105 HIS A C 1
ATOM 808 O O . HIS A 1 105 ? 1.096 -2.408 4.843 1.00 86.62 105 HIS A O 1
ATOM 814 N N . CYS A 1 106 ? 0.647 -2.911 2.719 1.00 86.44 106 CYS A N 1
ATOM 815 C CA . CYS A 1 106 ? -0.445 -1.944 2.592 1.00 86.44 106 CYS A CA 1
ATOM 816 C C . CYS A 1 106 ? -1.792 -2.583 2.960 1.00 86.44 106 CYS A C 1
ATOM 818 O O . CYS A 1 106 ? -1.921 -3.803 2.988 1.00 86.44 106 CYS A O 1
ATOM 820 N N . SER A 1 107 ? -2.808 -1.760 3.222 1.00 85.56 107 SER A N 1
ATOM 821 C CA . SER A 1 107 ? -4.174 -2.247 3.427 1.00 85.56 107 SER A CA 1
ATOM 822 C C . SER A 1 107 ? -4.758 -2.850 2.147 1.00 85.56 107 SER A C 1
ATOM 824 O O . SER A 1 107 ? -4.420 -2.411 1.045 1.00 85.56 107 SER A O 1
ATOM 826 N N . SER A 1 108 ? -5.684 -3.803 2.301 1.00 85.62 108 SER A N 1
ATOM 827 C CA . SER A 1 108 ? -6.402 -4.434 1.183 1.00 85.62 108 SER A CA 1
ATOM 828 C C . SER A 1 108 ? -7.061 -3.399 0.261 1.00 85.62 108 SER A C 1
ATOM 830 O O . SER A 1 108 ? -6.961 -3.491 -0.957 1.00 85.62 108 SER A O 1
ATOM 832 N N . GLU A 1 109 ? -7.637 -2.338 0.834 1.00 83.94 109 GLU A N 1
ATOM 833 C CA . GLU A 1 109 ? -8.249 -1.246 0.068 1.00 83.94 109 GLU A CA 1
ATOM 834 C C . GLU A 1 109 ? -7.226 -0.519 -0.819 1.00 83.94 109 GLU A C 1
ATOM 836 O O . GLU A 1 109 ? -7.469 -0.286 -2.001 1.00 83.94 109 GLU A O 1
ATOM 841 N N . LEU A 1 110 ? -6.037 -0.214 -0.286 1.00 87.19 110 LEU A N 1
ATOM 842 C CA . LEU A 1 110 ? -4.993 0.453 -1.061 1.00 87.19 110 LEU A CA 1
ATOM 843 C C . LEU A 1 110 ? -4.417 -0.477 -2.135 1.00 87.19 110 LEU A C 1
ATOM 845 O O . LEU A 1 110 ? -4.142 -0.025 -3.246 1.00 87.19 110 LEU A O 1
ATOM 849 N N . GLN A 1 111 ? -4.260 -1.766 -1.826 1.00 90.69 111 GLN A N 1
ATOM 850 C CA . GLN A 1 111 ? -3.863 -2.777 -2.805 1.00 90.69 111 GLN A CA 1
ATOM 851 C C . GLN A 1 111 ? -4.875 -2.839 -3.956 1.00 90.69 111 GLN A C 1
ATOM 853 O O . GLN A 1 111 ? -4.478 -2.697 -5.112 1.00 90.69 111 GLN A O 1
ATOM 858 N N . ALA A 1 112 ? -6.171 -2.948 -3.648 1.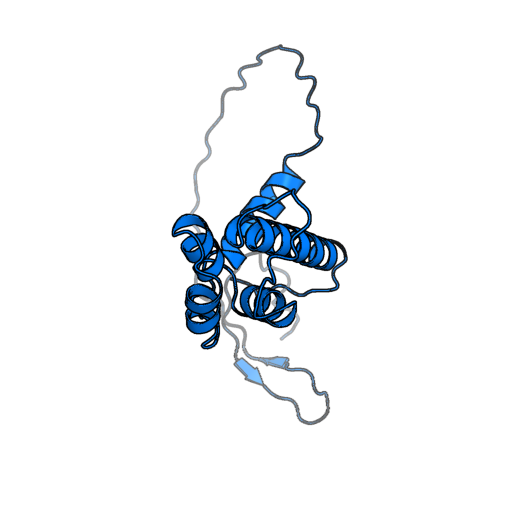00 88.44 112 ALA A N 1
ATOM 859 C CA . ALA A 1 112 ? -7.244 -2.996 -4.636 1.00 88.44 112 ALA A CA 1
ATOM 860 C C . ALA A 1 112 ? -7.242 -1.761 -5.547 1.00 88.44 112 ALA A C 1
ATOM 862 O O . ALA A 1 112 ? -7.266 -1.909 -6.766 1.00 88.44 112 ALA A O 1
ATOM 863 N N . VAL A 1 113 ? -7.111 -0.551 -4.990 1.00 88.44 113 VAL A N 1
ATOM 864 C CA . VAL A 1 113 ? -7.067 0.690 -5.786 1.00 88.44 113 VAL A CA 1
ATOM 865 C C . VAL A 1 113 ? -5.827 0.751 -6.686 1.00 88.44 113 VAL A C 1
ATOM 867 O O . VAL A 1 113 ? -5.896 1.225 -7.823 1.00 88.44 113 VAL A O 1
ATOM 870 N N . VAL A 1 114 ? -4.673 0.274 -6.209 1.00 88.44 114 VAL A N 1
ATOM 871 C CA . VAL A 1 114 ? -3.446 0.227 -7.021 1.00 88.44 114 VAL A CA 1
ATOM 872 C C . VAL A 1 114 ? -3.581 -0.770 -8.174 1.00 88.44 114 VAL A C 1
ATOM 874 O O . VAL A 1 114 ? -3.145 -0.449 -9.283 1.00 88.44 114 VAL A O 1
ATOM 877 N N . ILE A 1 115 ? -4.204 -1.927 -7.927 1.00 90.31 115 ILE A N 1
ATOM 878 C CA . ILE A 1 115 ? -4.487 -2.959 -8.936 1.00 90.31 115 ILE A CA 1
ATOM 879 C C . ILE A 1 115 ? -5.514 -2.441 -9.958 1.00 90.31 115 ILE A C 1
ATOM 881 O O . ILE A 1 115 ? -5.308 -2.576 -11.165 1.00 90.31 115 ILE A O 1
ATOM 885 N N . GLU A 1 116 ? -6.583 -1.781 -9.502 1.00 89.06 116 GLU A N 1
ATOM 886 C CA . GLU A 1 116 ? -7.649 -1.228 -10.351 1.00 89.06 116 GLU A CA 1
ATOM 887 C C . GLU A 1 116 ? -7.138 -0.123 -11.284 1.00 89.06 116 GLU A C 1
ATOM 889 O O . GLU A 1 116 ? -7.555 -0.024 -12.437 1.00 89.06 116 GLU A O 1
ATOM 894 N N . LYS A 1 117 ? -6.149 0.659 -10.836 1.00 84.25 117 LYS A N 1
ATOM 895 C CA . LYS A 1 117 ? -5.487 1.681 -11.661 1.00 84.25 117 LYS A CA 1
ATOM 896 C C . LYS A 1 117 ? -4.704 1.134 -12.854 1.00 84.25 117 LYS A C 1
ATOM 898 O O . LYS A 1 117 ? -4.240 1.919 -13.682 1.00 84.25 117 LYS A O 1
ATOM 903 N N . GLY A 1 118 ? -4.533 -0.178 -12.945 1.00 81.94 118 GLY A N 1
ATOM 904 C CA . GLY A 1 118 ? -4.061 -0.844 -14.147 1.00 81.94 118 GLY A CA 1
ATOM 905 C C . GLY A 1 118 ? -3.248 -2.069 -13.793 1.00 81.94 118 GLY A C 1
ATOM 906 O O . GLY A 1 118 ? -2.140 -1.915 -13.277 1.00 81.94 118 GLY A O 1
ATOM 907 N N . MET A 1 119 ? -3.788 -3.247 -14.128 1.00 77.75 119 MET A N 1
ATOM 908 C CA . MET A 1 119 ? -3.166 -4.541 -13.845 1.00 77.75 119 MET A CA 1
ATOM 909 C C . MET A 1 119 ? -1.817 -4.727 -14.534 1.00 77.75 119 MET A C 1
ATOM 911 O O . MET A 1 119 ? -0.945 -5.350 -13.949 1.00 77.75 119 MET A O 1
ATOM 915 N N . SER A 1 120 ? -1.623 -4.189 -15.739 1.00 78.88 120 SER A N 1
ATOM 916 C CA . SER A 1 120 ? -0.362 -4.290 -16.477 1.00 78.88 120 SER A CA 1
ATOM 917 C C . SER A 1 120 ? 0.223 -2.898 -16.683 1.00 78.88 120 SER A C 1
ATOM 919 O O . SER A 1 120 ? -0.417 -2.014 -17.260 1.00 78.88 120 SER A O 1
ATOM 921 N N . ILE A 1 121 ? 1.433 -2.681 -16.175 1.00 79.81 121 ILE A N 1
ATOM 922 C CA . ILE A 1 121 ? 2.196 -1.462 -16.417 1.00 79.81 121 ILE A CA 1
ATOM 923 C C . ILE A 1 121 ? 2.829 -1.638 -17.788 1.00 79.81 121 ILE A C 1
ATOM 925 O O . ILE A 1 121 ? 3.907 -2.207 -17.919 1.00 79.81 121 ILE A O 1
ATOM 929 N N . GLN A 1 122 ? 2.115 -1.194 -18.822 1.00 69.75 122 GLN A N 1
ATOM 930 C CA . GLN A 1 122 ? 2.680 -1.145 -20.162 1.00 69.75 122 GLN A CA 1
ATOM 931 C C . GLN A 1 122 ? 3.901 -0.227 -20.115 1.00 69.75 122 GLN A C 1
ATOM 933 O O . GLN A 1 122 ? 3.778 0.970 -19.838 1.00 69.75 122 GLN A O 1
ATOM 938 N N . GLU A 1 123 ? 5.080 -0.800 -20.353 1.00 61.22 123 GLU A N 1
ATOM 939 C CA . GLU A 1 123 ? 6.304 -0.061 -20.644 1.00 61.22 123 GLU A CA 1
ATOM 940 C C . GLU A 1 123 ? 6.124 0.625 -22.004 1.00 61.22 123 GLU A C 1
ATOM 942 O O . GLU A 1 123 ? 6.673 0.209 -23.020 1.00 61.22 123 GLU A O 1
ATOM 947 N N . ASN A 1 124 ? 5.274 1.651 -22.056 1.00 52.94 124 ASN A N 1
ATOM 948 C CA . ASN A 1 124 ? 5.157 2.482 -23.240 1.00 52.94 124 ASN A CA 1
ATOM 949 C C . ASN A 1 124 ? 6.527 3.123 -23.470 1.00 52.94 124 ASN A C 1
ATOM 951 O O . ASN A 1 124 ? 7.075 3.768 -22.575 1.00 52.94 124 ASN A O 1
ATOM 955 N N . GLY A 1 125 ? 7.085 2.849 -24.651 1.00 52.84 125 GLY A N 1
ATOM 956 C CA . GLY A 1 125 ? 8.484 3.016 -25.052 1.00 52.84 125 GLY A CA 1
ATOM 957 C C . GLY A 1 125 ? 9.058 4.437 -25.065 1.00 52.84 125 GLY A C 1
ATOM 958 O O . GLY A 1 125 ? 10.041 4.684 -25.757 1.00 52.84 125 GLY A O 1
ATOM 959 N N . ASP A 1 126 ? 8.512 5.365 -24.291 1.00 44.69 126 ASP A N 1
ATOM 960 C CA . ASP A 1 126 ? 9.076 6.690 -24.075 1.00 44.69 126 ASP A CA 1
ATOM 961 C C . ASP A 1 126 ? 10.118 6.627 -22.957 1.00 44.69 126 ASP A C 1
ATOM 963 O O . ASP A 1 126 ? 9.799 6.871 -21.801 1.00 44.69 126 ASP A O 1
ATOM 967 N N . MET A 1 127 ? 11.340 6.219 -23.321 1.00 49.25 127 MET A N 1
ATOM 968 C CA . MET A 1 127 ? 12.691 6.692 -22.927 1.00 49.25 127 MET A CA 1
ATOM 969 C C . MET A 1 127 ? 12.988 7.244 -21.500 1.00 49.25 127 MET A C 1
ATOM 971 O O . MET A 1 127 ? 14.087 7.722 -21.230 1.00 49.25 127 MET A O 1
ATOM 975 N N . GLN A 1 128 ? 12.072 7.122 -20.546 1.00 58.56 128 GLN A N 1
ATOM 976 C CA . GLN A 1 128 ? 12.210 7.345 -19.110 1.00 58.56 128 GLN A CA 1
ATOM 977 C C . GLN A 1 128 ? 11.705 6.092 -18.388 1.00 58.56 128 GLN A C 1
ATOM 979 O O . GLN A 1 128 ? 10.801 6.179 -17.556 1.00 58.56 128 GLN A O 1
ATOM 984 N N . GLN A 1 129 ? 12.272 4.927 -18.735 1.00 59.88 129 GLN A N 1
ATOM 985 C CA . GLN A 1 129 ? 11.967 3.618 -18.144 1.00 59.88 129 GLN A CA 1
ATOM 986 C C . GLN A 1 129 ? 12.211 3.630 -16.628 1.00 59.88 129 GLN A C 1
ATOM 988 O O . GLN A 1 129 ? 13.238 3.202 -16.106 1.00 59.88 129 GLN A O 1
ATOM 993 N N . LYS A 1 130 ? 11.245 4.162 -15.891 1.00 72.00 130 LYS A N 1
ATOM 994 C CA . LYS A 1 130 ? 11.083 3.912 -14.472 1.00 72.00 130 LYS A CA 1
ATOM 995 C C . LYS A 1 130 ? 10.552 2.493 -14.377 1.00 72.00 130 LYS A C 1
ATOM 997 O O . LYS A 1 130 ? 9.541 2.187 -15.002 1.00 72.00 130 LYS A O 1
ATOM 1002 N N . SER A 1 131 ? 11.239 1.646 -13.613 1.00 87.50 131 SER A N 1
ATOM 1003 C CA . SER A 1 131 ? 10.820 0.258 -13.420 1.00 87.50 131 SER A CA 1
ATOM 1004 C C . SER A 1 131 ? 9.353 0.183 -12.989 1.00 87.50 131 SER A C 1
ATOM 1006 O O . SER A 1 131 ? 8.846 1.098 -12.327 1.00 87.50 131 SER A O 1
ATOM 1008 N N . ALA A 1 132 ? 8.676 -0.919 -13.316 1.00 87.31 132 ALA A N 1
ATOM 1009 C CA . ALA A 1 132 ? 7.311 -1.185 -12.863 1.00 87.31 132 ALA A CA 1
ATOM 1010 C C . ALA A 1 132 ? 7.162 -0.915 -11.353 1.00 87.31 132 ALA A C 1
ATOM 1012 O O . ALA A 1 132 ? 6.268 -0.186 -10.923 1.00 87.31 132 ALA A O 1
ATOM 1013 N N . SER A 1 133 ? 8.134 -1.367 -10.556 1.00 89.19 133 SER A N 1
ATOM 1014 C CA . SER A 1 133 ? 8.265 -1.077 -9.125 1.00 89.19 133 SER A CA 1
ATOM 1015 C C . SER A 1 133 ? 8.201 0.414 -8.787 1.00 89.19 133 SER A C 1
ATOM 1017 O O . SER A 1 133 ? 7.505 0.806 -7.853 1.00 89.19 133 SER A O 1
ATOM 1019 N N . HIS A 1 134 ? 8.896 1.271 -9.536 1.00 87.94 134 HIS A N 1
ATOM 1020 C CA . HIS A 1 134 ? 8.877 2.715 -9.315 1.00 87.94 134 HIS A CA 1
ATOM 1021 C C . HIS A 1 134 ? 7.497 3.313 -9.608 1.00 87.94 134 HIS A C 1
ATOM 1023 O O . HIS A 1 134 ? 7.009 4.138 -8.833 1.00 87.94 134 HIS A O 1
ATOM 1029 N N . VAL A 1 135 ? 6.853 2.892 -10.700 1.00 87.56 135 VAL A N 1
ATOM 1030 C CA . VAL A 1 135 ? 5.496 3.338 -11.053 1.00 87.56 135 VAL A CA 1
ATOM 1031 C C . VAL A 1 135 ? 4.503 2.921 -9.970 1.00 87.56 135 VAL A C 1
ATOM 1033 O O . VAL A 1 135 ? 3.709 3.741 -9.508 1.00 87.56 135 VAL A O 1
ATOM 1036 N N . VAL A 1 136 ? 4.590 1.677 -9.501 1.00 88.81 136 VAL A N 1
ATOM 1037 C CA . VAL A 1 136 ? 3.767 1.165 -8.403 1.00 88.81 136 VAL A CA 1
ATOM 1038 C C . VAL A 1 136 ? 3.966 1.976 -7.129 1.00 88.81 136 VAL A C 1
ATOM 1040 O O . VAL A 1 136 ? 2.994 2.441 -6.539 1.00 88.81 136 VAL A O 1
ATOM 1043 N N . MET A 1 137 ? 5.211 2.220 -6.725 1.00 88.75 137 MET A N 1
ATOM 1044 C CA . MET A 1 137 ? 5.499 3.010 -5.527 1.00 88.75 137 MET A CA 1
ATOM 1045 C C . MET A 1 137 ? 5.006 4.456 -5.656 1.00 88.75 137 MET A C 1
ATOM 1047 O O . MET A 1 137 ? 4.503 5.024 -4.684 1.00 88.75 137 MET A O 1
ATOM 1051 N N . ALA A 1 138 ? 5.089 5.049 -6.850 1.00 88.75 138 ALA A N 1
ATOM 1052 C CA . ALA A 1 138 ? 4.515 6.363 -7.120 1.00 88.75 138 ALA A CA 1
ATOM 1053 C C . ALA A 1 138 ? 2.985 6.350 -6.966 1.00 88.75 138 ALA A C 1
ATOM 1055 O O . ALA A 1 138 ? 2.435 7.235 -6.309 1.00 88.75 138 ALA A O 1
ATOM 1056 N N . ARG A 1 139 ? 2.299 5.324 -7.491 1.00 89.12 139 ARG A N 1
ATOM 1057 C CA . ARG A 1 139 ? 0.844 5.147 -7.333 1.00 89.12 139 ARG A CA 1
ATOM 1058 C C . ARG A 1 139 ? 0.451 4.992 -5.869 1.00 89.12 139 ARG A C 1
ATOM 1060 O O . ARG A 1 139 ? -0.421 5.726 -5.414 1.00 89.12 139 ARG A O 1
ATOM 1067 N N . VAL A 1 140 ? 1.135 4.116 -5.131 1.00 89.06 140 VAL A N 1
ATOM 1068 C CA . VAL A 1 140 ? 0.933 3.923 -3.687 1.00 89.06 140 VAL A CA 1
ATOM 1069 C C . VAL A 1 140 ? 1.076 5.255 -2.957 1.00 89.06 140 VAL A C 1
ATOM 1071 O O . VAL A 1 140 ? 0.225 5.602 -2.149 1.00 89.06 140 VAL A O 1
ATOM 1074 N N . LYS A 1 141 ? 2.109 6.047 -3.270 1.00 89.00 141 LYS A N 1
ATOM 1075 C CA . LYS A 1 141 ? 2.347 7.344 -2.622 1.00 89.00 141 LYS A CA 1
ATOM 1076 C C . LYS A 1 141 ? 1.254 8.373 -2.927 1.00 89.00 141 LYS A C 1
ATOM 1078 O O . LYS A 1 141 ? 0.849 9.100 -2.023 1.00 89.00 141 LYS A O 1
ATOM 1083 N N . ILE A 1 142 ? 0.778 8.431 -4.170 1.00 89.44 142 ILE A N 1
ATOM 1084 C CA . ILE A 1 142 ? -0.322 9.319 -4.571 1.00 89.44 142 ILE A CA 1
ATOM 1085 C C . ILE A 1 142 ? -1.609 8.916 -3.856 1.00 89.44 142 ILE A C 1
ATOM 1087 O O . ILE A 1 142 ? -2.267 9.764 -3.262 1.00 89.44 142 ILE A O 1
ATOM 1091 N N . GLU A 1 143 ? -1.961 7.633 -3.891 1.00 88.50 143 GLU A N 1
ATOM 1092 C CA . GLU A 1 143 ? -3.205 7.156 -3.290 1.00 88.50 143 GLU A CA 1
ATOM 1093 C C . GLU A 1 143 ? -3.188 7.336 -1.779 1.00 88.50 143 GLU A C 1
ATOM 1095 O O . GLU A 1 143 ? -4.129 7.848 -1.185 1.00 88.50 143 GLU A O 1
ATOM 1100 N N . LYS A 1 144 ? -2.041 7.059 -1.167 1.00 84.31 144 LYS A N 1
ATOM 1101 C CA . LYS A 1 144 ? -1.786 7.349 0.235 1.00 84.31 144 LYS A CA 1
ATOM 1102 C C . LYS A 1 144 ? -2.041 8.816 0.585 1.00 84.31 144 LYS A C 1
ATOM 1104 O O . LYS A 1 144 ? -2.705 9.096 1.579 1.00 84.31 144 LYS A O 1
ATOM 1109 N N . ALA A 1 145 ? -1.504 9.747 -0.203 1.00 85.94 145 ALA A N 1
ATOM 1110 C CA . ALA A 1 145 ? -1.700 11.174 0.032 1.00 85.94 145 ALA A CA 1
ATOM 1111 C C . ALA A 1 145 ? -3.182 11.559 -0.065 1.00 85.94 145 ALA A C 1
ATOM 1113 O O . ALA A 1 145 ? -3.660 12.322 0.768 1.00 85.94 145 ALA A O 1
ATOM 1114 N N . LYS A 1 146 ? -3.920 10.974 -1.014 1.00 87.19 146 LYS A N 1
ATOM 1115 C CA . LYS A 1 146 ? -5.369 11.178 -1.132 1.00 87.19 146 LYS A CA 1
ATOM 1116 C C . LYS A 1 146 ? -6.127 10.659 0.078 1.00 87.19 146 LYS A C 1
ATOM 1118 O O . LYS A 1 146 ? -7.001 11.349 0.584 1.00 87.19 146 LYS A O 1
ATOM 1123 N N . ILE A 1 147 ? -5.803 9.463 0.562 1.00 82.94 147 ILE A N 1
ATOM 1124 C CA . ILE A 1 147 ? -6.492 8.922 1.733 1.00 82.94 147 ILE A CA 1
ATOM 1125 C C . ILE A 1 147 ? -6.178 9.776 2.970 1.00 82.94 147 ILE A C 1
ATOM 1127 O O . ILE A 1 147 ? -7.084 10.107 3.728 1.00 82.94 147 ILE A O 1
ATOM 1131 N N . MET A 1 148 ? -4.924 10.206 3.146 1.00 80.50 148 MET A N 1
ATOM 1132 C CA . MET A 1 148 ? -4.552 11.136 4.221 1.00 80.50 148 MET A CA 1
ATOM 1133 C C . MET A 1 148 ? -5.327 12.455 4.133 1.00 80.50 148 MET A C 1
ATOM 1135 O O . MET A 1 148 ? -5.766 12.968 5.158 1.00 80.50 148 MET A O 1
ATOM 1139 N N . ASP A 1 149 ? -5.509 12.994 2.929 1.00 86.25 149 ASP A N 1
ATOM 1140 C CA . ASP A 1 149 ? -6.302 14.201 2.694 1.00 86.25 149 ASP A CA 1
ATOM 1141 C C . ASP A 1 149 ? -7.775 13.992 3.083 1.00 86.25 149 ASP A C 1
ATOM 1143 O O . ASP A 1 149 ? -8.334 14.775 3.847 1.00 86.25 149 ASP A O 1
ATOM 1147 N N . ARG A 1 150 ? -8.374 12.862 2.690 1.00 83.88 150 ARG A N 1
ATOM 1148 C CA . ARG A 1 150 ? -9.747 12.493 3.078 1.00 83.88 150 ARG A CA 1
ATOM 1149 C C . ARG A 1 150 ? -9.912 12.327 4.588 1.00 83.88 150 ARG A C 1
ATOM 1151 O O . ARG A 1 150 ? -10.936 12.733 5.130 1.00 83.88 150 ARG A O 1
ATOM 1158 N N . ILE A 1 151 ? -8.911 11.778 5.279 1.00 81.88 151 ILE A N 1
ATOM 1159 C CA . ILE A 1 151 ? -8.899 11.681 6.748 1.00 81.88 151 ILE A CA 1
ATOM 1160 C C . ILE A 1 151 ? -8.829 13.077 7.374 1.00 81.88 151 ILE A C 1
ATOM 1162 O O . ILE A 1 151 ? -9.604 13.379 8.278 1.00 81.88 151 ILE A O 1
ATOM 1166 N N . LYS A 1 152 ? -7.937 13.946 6.880 1.00 82.06 152 LYS A N 1
ATOM 1167 C CA . LYS A 1 152 ? -7.817 15.336 7.352 1.00 82.06 152 LYS A CA 1
ATOM 1168 C C . LYS A 1 152 ? -9.120 16.120 7.153 1.00 82.06 152 LYS A C 1
ATOM 1170 O O . LYS A 1 152 ? -9.484 16.910 8.017 1.00 82.06 152 LYS A O 1
ATOM 1175 N N . ASN A 1 153 ? -9.833 15.856 6.060 1.00 86.94 153 ASN A N 1
ATOM 1176 C CA . ASN A 1 153 ? -11.125 16.464 5.747 1.00 86.94 153 ASN A CA 1
ATOM 1177 C C . ASN A 1 153 ? -12.317 15.793 6.464 1.00 86.94 153 ASN A C 1
ATOM 1179 O O . ASN A 1 153 ? -13.448 16.246 6.310 1.00 86.94 153 ASN A O 1
ATOM 1183 N N . GLY A 1 154 ? -12.089 14.732 7.250 1.00 82.12 154 GLY A N 1
ATOM 1184 C CA . GLY A 1 154 ? -13.139 14.011 7.981 1.00 82.12 154 GLY A CA 1
ATOM 1185 C C . GLY A 1 154 ? -14.076 13.176 7.100 1.00 82.12 154 GLY A C 1
ATOM 1186 O O . GLY A 1 154 ? -15.116 12.724 7.570 1.00 82.12 154 GLY A O 1
ATOM 1187 N N . GLU A 1 155 ? -13.724 12.966 5.831 1.00 79.88 155 GLU A N 1
ATOM 1188 C CA . GLU A 1 155 ? -14.537 12.227 4.860 1.00 79.88 155 GLU A CA 1
ATOM 1189 C C . GLU A 1 155 ? -14.349 10.709 4.989 1.00 79.88 155 GLU A C 1
ATOM 1191 O O . GLU A 1 155 ? -15.263 9.935 4.704 1.00 79.88 155 GLU A O 1
ATOM 1196 N N . LEU A 1 156 ? -13.169 10.269 5.441 1.00 70.81 156 LEU A N 1
ATOM 1197 C CA . LEU A 1 156 ? -12.886 8.859 5.684 1.00 70.81 156 LEU A CA 1
ATOM 1198 C C . LEU A 1 156 ? -12.788 8.575 7.186 1.00 70.81 156 LEU A C 1
ATOM 1200 O O . LEU A 1 156 ? -11.842 9.000 7.852 1.00 70.81 156 LEU A O 1
ATOM 1204 N N . VAL A 1 157 ? -13.747 7.811 7.711 1.00 63.94 157 VAL A N 1
ATOM 1205 C CA . VAL A 1 157 ? -13.679 7.268 9.070 1.00 63.94 157 VAL A CA 1
ATOM 1206 C C . VAL A 1 157 ? -12.716 6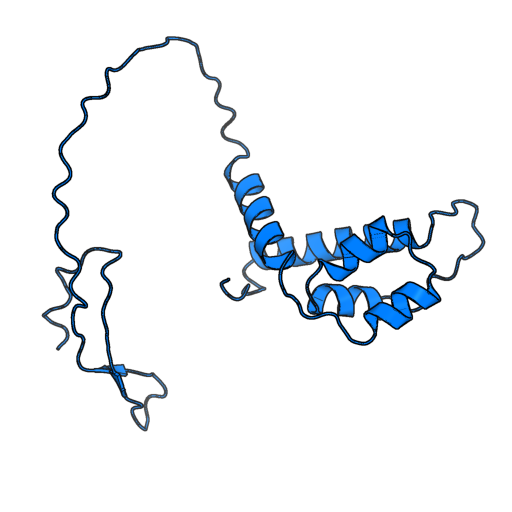.089 9.049 1.00 63.94 157 VAL A C 1
ATOM 1208 O O . VAL A 1 157 ? -13.049 5.009 8.565 1.00 63.94 157 VAL A O 1
ATOM 1211 N N . VAL A 1 158 ? -11.503 6.303 9.553 1.00 62.00 158 VAL A N 1
ATOM 1212 C CA . VAL A 1 158 ? -10.559 5.206 9.770 1.00 62.00 158 VAL A CA 1
ATOM 1213 C C . VAL A 1 158 ? -11.144 4.321 10.874 1.00 62.00 158 VAL A C 1
ATOM 1215 O O . VAL A 1 158 ? -11.435 4.848 11.953 1.00 62.00 158 VAL A O 1
ATOM 1218 N N . PRO A 1 159 ? -11.351 3.013 10.646 1.00 51.09 159 PRO A N 1
ATOM 1219 C CA . PRO A 1 159 ? -11.753 2.130 11.727 1.00 51.09 159 PRO A CA 1
ATOM 1220 C C . PRO A 1 159 ? -10.672 2.178 12.821 1.00 51.09 159 PRO A C 1
ATOM 1222 O O . PRO A 1 159 ? -9.479 2.197 12.492 1.00 51.09 159 PRO A O 1
ATOM 1225 N N . PRO A 1 160 ? -11.058 2.270 14.106 1.00 44.81 160 PRO A N 1
ATOM 1226 C CA . PRO A 1 160 ? -10.090 2.255 15.193 1.00 44.81 160 PRO A CA 1
ATOM 1227 C C . PRO A 1 160 ? -9.269 0.952 15.156 1.00 44.81 160 PRO A C 1
ATOM 1229 O O . PRO A 1 160 ? -9.796 -0.072 14.711 1.00 44.81 160 PRO A O 1
ATOM 1232 N N . PRO A 1 161 ? -7.990 1.007 15.573 1.00 49.19 161 PRO A N 1
ATOM 1233 C CA . PRO A 1 161 ? -7.100 -0.152 15.605 1.00 49.19 161 PRO A CA 1
ATOM 1234 C C . PRO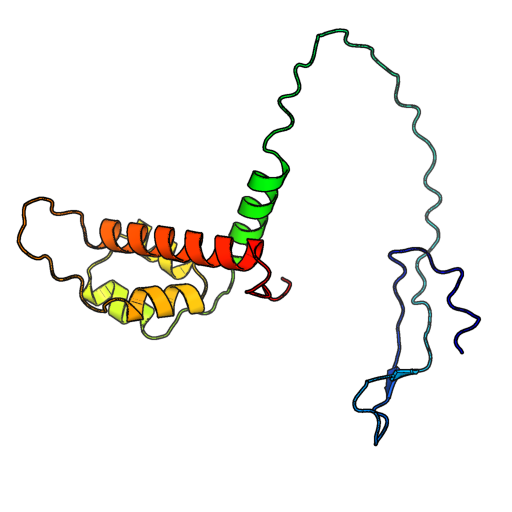 A 1 161 ? -7.579 -1.251 16.558 1.00 49.19 161 PRO A C 1
ATOM 1236 O O . PRO A 1 161 ? -8.258 -0.923 17.560 1.00 49.19 161 PRO A O 1
#

Sequence (161 aa):
AVEHCRDWAAGTQVSFHLLEQKGTGKPQADQLKLLGGASSSGAGRRTVLRRTDRGDKADSKGDDEKTLEKAAWSVWRNSGSDDPRLEEYIELNSLDPIAKKALRHCSSELQAVVIEKGMSIQENGDMQQKSASHVVMARVKIEKAKIMDRIKNGELVVPPP

Secondary structure (DSSP, 8-state):
-GGG-TTPPTT--EEEEEEE-TTT-SEEEEEEEE---------------------------SHHHHHHHHHHHHHHTT-----THHHHHHHHTT--HHHHHHHHTS-HHHHHHHHHT-SS----SSS----HHHHHHHHHHHHHHHHHHHHHTT-S-PPP-

Org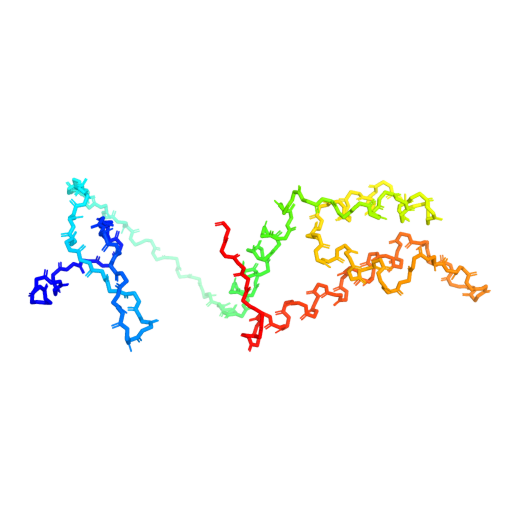anism: Polarella glacialis (NCBI:txid89957)

pLDDT: mean 72.56, std 15.61, range [40.53, 93.06]

Foldseek 3Di:
DPPPPPPDDPPFDWDWDWDDDPPPRDTDTDDIDGPDDDDDPDDDDDDDDDDPPDDPPPPVPDPVPVVLVVVVLVLFQPQQDADPCLVVLCVQQVADPVLSNVLNRGHNVLNVVLCVVDSHDPPPPPPPCDRSSRVSVVSSVVVVVVVVVCVVVVNDDRPDD